Protein AF-A0A838TV36-F1 (afdb_monomer_lite)

Sequence (125 aa):
MATERFSTAVICMDGRVQGPAHAFIQGETGTTFTDTITGPGIEKQIDEIHDLDVDHPKVADLKTKLTVSTLGHNSEGIVFAKHNECLGNPTLDEEEKDRQLLRGATLIERINTVNGVGDLPVFTI

Secondary structure (DSSP, 8-state):
-----EEEEEEES-HHHHHHHHHHHHHHH--SEEEEEEETTHHHHHHTTTTS-TTSHHHHHHHHHHHIIIIIS--S-EEE---TT-SSS----HHHHHHHHHHHHHHHHHHHHHTT-TTS-EEE-

Radius of gyration: 13.73 Å; chains: 1; bounding box: 35×29×33 Å

Foldseek 3Di:
DPPQEEAEEEEEPPPVCVVVRVVVLCVVQVGDYYHYRYHQQRLQLLLVCLPDDCPDPSNVVVLVSLLCRCVVVVHQAYEYEDDPPGPSDNDPDVVVSVVSQVSSQNSSLVSCVVSVNNVRYYHYD

pLDDT: mean 95.66, std 7.03, range [48.41, 98.81]

Structure (mmCIF, N/CA/C/O backbone):
data_AF-A0A838TV36-F1
#
_entry.id   AF-A0A838TV36-F1
#
loop_
_atom_site.group_PDB
_atom_site.id
_atom_site.type_symbol
_atom_site.label_atom_id
_atom_site.label_alt_id
_atom_site.label_comp_id
_atom_site.label_asym_id
_atom_site.label_entity_id
_atom_site.label_seq_id
_atom_site.pdbx_PDB_ins_code
_atom_site.Cartn_x
_atom_site.Cartn_y
_atom_site.Cartn_z
_atom_site.occupancy
_atom_site.B_iso_or_equiv
_atom_site.auth_seq_id
_atom_site.auth_comp_id
_atom_site.auth_asym_id
_atom_site.auth_atom_id
_atom_site.pdbx_PDB_model_num
ATOM 1 N N . MET A 1 1 ? -18.097 11.894 14.850 1.00 50.19 1 MET A N 1
ATOM 2 C CA . MET A 1 1 ? -18.703 10.927 13.913 1.00 50.19 1 MET A CA 1
ATOM 3 C C . MET A 1 1 ? -18.675 9.582 14.612 1.00 50.19 1 MET A C 1
ATOM 5 O O . MET A 1 1 ? -17.693 9.307 15.291 1.00 50.19 1 MET A O 1
ATOM 9 N N . ALA A 1 2 ? -19.783 8.847 14.632 1.00 48.41 2 ALA A N 1
ATOM 10 C CA . ALA A 1 2 ? -19.864 7.592 15.374 1.00 48.41 2 ALA A CA 1
ATOM 11 C C . ALA A 1 2 ? -18.908 6.566 14.747 1.00 48.41 2 ALA A C 1
ATOM 13 O O . ALA A 1 2 ? -19.179 6.151 13.638 1.00 48.41 2 ALA A O 1
ATOM 14 N N . THR A 1 3 ? -17.808 6.232 15.434 1.00 66.50 3 THR A N 1
ATOM 15 C CA . THR A 1 3 ? -16.974 5.012 15.301 1.00 66.50 3 THR A CA 1
ATOM 16 C C . THR A 1 3 ? -16.867 4.360 13.910 1.00 66.50 3 THR A C 1
ATOM 18 O O . THR A 1 3 ? -16.908 3.134 13.812 1.00 66.50 3 THR A O 1
ATOM 21 N N . GLU A 1 4 ? -16.763 5.127 12.827 1.00 83.25 4 GLU A N 1
ATOM 22 C CA . GLU A 1 4 ? -16.498 4.559 11.506 1.00 83.25 4 GLU A CA 1
ATOM 23 C C . GLU A 1 4 ? -15.040 4.097 11.508 1.00 83.25 4 GLU A C 1
ATOM 25 O O . GLU A 1 4 ? -14.131 4.896 11.723 1.00 83.25 4 GLU A O 1
ATOM 30 N N . ARG A 1 5 ? -14.832 2.784 11.374 1.00 92.94 5 ARG A N 1
ATOM 31 C CA . ARG A 1 5 ? -13.507 2.160 11.425 1.00 92.94 5 ARG A CA 1
ATOM 32 C C . ARG A 1 5 ? -13.004 1.966 10.006 1.00 92.94 5 ARG A C 1
ATOM 34 O O . ARG A 1 5 ? -13.651 1.256 9.227 1.00 92.94 5 ARG A O 1
ATOM 41 N N . PHE A 1 6 ? -11.866 2.574 9.698 1.00 97.62 6 PHE A N 1
ATOM 42 C CA . PHE A 1 6 ? -11.257 2.549 8.374 1.00 97.62 6 PHE A CA 1
ATOM 43 C C . PHE A 1 6 ? -10.013 1.668 8.344 1.00 97.62 6 PHE A C 1
ATOM 45 O O . PHE A 1 6 ? -9.312 1.503 9.339 1.00 97.62 6 PHE A O 1
ATOM 52 N N . SER A 1 7 ? -9.724 1.124 7.174 1.00 98.12 7 SER A N 1
ATOM 53 C CA . SER A 1 7 ? -8.425 0.575 6.802 1.00 98.12 7 SER A CA 1
ATOM 54 C C . SER A 1 7 ? -7.993 1.148 5.456 1.00 98.12 7 SER A C 1
ATOM 56 O O . SER A 1 7 ? -8.802 1.732 4.732 1.00 98.12 7 SER A O 1
ATOM 58 N N . THR A 1 8 ? -6.727 0.968 5.092 1.00 98.69 8 THR A N 1
ATOM 59 C CA . THR A 1 8 ? -6.198 1.418 3.801 1.00 98.69 8 THR A CA 1
ATOM 60 C C . THR A 1 8 ? -5.799 0.216 2.949 1.00 98.69 8 THR A C 1
ATOM 62 O O . THR A 1 8 ? -5.110 -0.685 3.417 1.00 98.69 8 THR A O 1
ATOM 65 N N . ALA A 1 9 ? -6.171 0.214 1.675 1.00 98.75 9 ALA A N 1
ATOM 66 C CA . ALA A 1 9 ? -5.654 -0.705 0.671 1.00 98.75 9 ALA A CA 1
ATOM 67 C C . ALA A 1 9 ? -4.822 0.064 -0.359 1.00 98.75 9 ALA A C 1
ATOM 69 O O . ALA A 1 9 ? -5.313 0.995 -0.993 1.00 98.75 9 ALA A O 1
ATOM 70 N N . VAL A 1 10 ? -3.567 -0.334 -0.543 1.00 98.75 10 VAL A N 1
ATOM 71 C CA . VAL A 1 10 ? -2.662 0.163 -1.583 1.00 98.75 10 VAL A CA 1
ATOM 72 C C . VAL A 1 10 ? -2.492 -0.963 -2.597 1.00 98.75 10 VAL A C 1
ATOM 74 O O . VAL A 1 10 ? -1.756 -1.914 -2.361 1.00 98.75 10 VAL A O 1
ATOM 77 N N . ILE A 1 11 ? -3.243 -0.927 -3.694 1.00 98.44 11 ILE A N 1
ATOM 78 C CA . ILE A 1 11 ? -3.363 -2.082 -4.600 1.00 98.44 11 ILE A CA 1
ATOM 79 C C . ILE A 1 11 ? -3.508 -1.655 -6.058 1.00 98.44 11 ILE A C 1
ATOM 81 O O . ILE A 1 11 ? -3.903 -0.525 -6.360 1.00 98.44 11 ILE A O 1
ATOM 85 N N . CYS A 1 12 ? -3.217 -2.568 -6.985 1.00 98.06 12 CYS A N 1
ATOM 86 C CA . CYS A 1 12 ? -3.417 -2.303 -8.406 1.00 98.06 12 CYS A CA 1
ATOM 87 C C . CYS A 1 12 ? -4.881 -1.950 -8.721 1.00 98.06 12 CYS A C 1
ATOM 89 O O . CYS A 1 12 ? -5.802 -2.463 -8.090 1.00 98.06 12 CYS A O 1
ATOM 91 N N . MET A 1 13 ? -5.107 -1.126 -9.746 1.00 97.88 13 MET A N 1
ATOM 92 C CA . MET A 1 13 ? -6.451 -0.737 -10.205 1.00 97.88 13 MET A CA 1
ATOM 93 C C . MET A 1 13 ? -7.250 -1.864 -10.871 1.00 97.88 13 MET A C 1
ATOM 95 O O . MET A 1 13 ? -8.381 -1.647 -11.302 1.00 97.88 13 MET A O 1
ATOM 99 N N . ASP A 1 14 ? -6.668 -3.059 -10.984 1.00 97.88 14 ASP A N 1
ATOM 100 C CA . ASP A 1 14 ? -7.360 -4.244 -11.471 1.00 97.88 14 ASP A CA 1
ATOM 101 C C . ASP A 1 14 ? -8.593 -4.534 -10.599 1.00 97.88 14 ASP A C 1
ATOM 103 O O . ASP A 1 14 ? -8.493 -4.780 -9.397 1.00 97.88 14 ASP A O 1
ATOM 107 N N . GLY A 1 15 ? -9.779 -4.513 -11.209 1.00 97.25 15 GLY A N 1
ATOM 108 C CA . GLY A 1 15 ? -11.040 -4.718 -10.495 1.00 97.25 15 GLY A CA 1
ATOM 109 C C . GLY A 1 15 ? -11.146 -6.084 -9.808 1.00 97.25 15 GLY A C 1
ATOM 110 O O . GLY A 1 15 ? -11.903 -6.221 -8.849 1.00 97.25 15 GLY A O 1
ATOM 111 N N . ARG A 1 16 ? -10.375 -7.087 -10.255 1.00 97.25 16 ARG A N 1
ATOM 112 C CA . ARG A 1 16 ? -10.387 -8.446 -9.693 1.00 97.25 16 ARG A CA 1
ATOM 113 C C . ARG A 1 16 ? -9.803 -8.502 -8.281 1.00 97.25 16 ARG A C 1
ATOM 115 O O . ARG A 1 16 ? -10.198 -9.378 -7.517 1.00 97.25 16 ARG A O 1
ATOM 122 N N . VAL A 1 17 ? -8.889 -7.591 -7.930 1.00 96.94 17 VAL A N 1
ATOM 123 C CA . VAL A 1 17 ? -8.172 -7.626 -6.639 1.00 96.94 17 VAL A CA 1
ATOM 124 C C . VAL A 1 17 ? -8.796 -6.740 -5.564 1.00 96.94 17 VAL A C 1
ATOM 126 O O . VAL A 1 17 ? -8.511 -6.933 -4.387 1.00 96.94 17 VAL A O 1
ATOM 129 N N . GLN A 1 18 ? -9.683 -5.817 -5.948 1.00 96.81 18 GLN A N 1
ATOM 130 C CA . GLN A 1 18 ? -10.295 -4.833 -5.047 1.00 96.81 18 GLN A CA 1
ATOM 131 C C . GLN A 1 18 ? -11.041 -5.503 -3.884 1.00 96.81 18 GLN A C 1
ATOM 133 O O . GLN A 1 18 ? -10.664 -5.352 -2.726 1.00 96.81 18 GLN A O 1
ATOM 138 N N . GLY A 1 19 ? -12.057 -6.313 -4.201 1.00 98.00 19 GLY A N 1
ATOM 139 C CA . GLY A 1 19 ? -12.867 -7.011 -3.198 1.00 98.00 19 GLY A CA 1
ATOM 140 C C . GLY A 1 19 ? -12.054 -7.947 -2.292 1.00 98.00 19 GLY A C 1
ATOM 141 O O . GLY A 1 19 ? -12.189 -7.847 -1.074 1.00 98.00 19 GLY A O 1
ATOM 142 N N . PRO A 1 20 ? -11.192 -8.827 -2.843 1.00 98.19 20 PRO A N 1
ATOM 143 C CA . PRO A 1 20 ? -10.327 -9.685 -2.035 1.00 98.19 20 PRO A CA 1
ATOM 144 C C . PRO A 1 20 ? -9.410 -8.919 -1.074 1.00 98.19 20 PRO A C 1
ATOM 146 O O . PRO A 1 20 ? -9.321 -9.292 0.093 1.00 98.19 20 PRO A O 1
ATOM 149 N N . ALA A 1 21 ? -8.770 -7.836 -1.527 1.00 98.25 21 ALA A N 1
ATOM 150 C CA . ALA A 1 21 ? -7.889 -7.034 -0.679 1.00 98.25 21 ALA A CA 1
ATOM 151 C C . ALA A 1 21 ? -8.657 -6.323 0.445 1.00 98.25 21 ALA A C 1
ATOM 153 O O . ALA A 1 21 ? -8.200 -6.317 1.586 1.00 98.25 21 ALA A O 1
ATOM 154 N N . HIS A 1 22 ? -9.841 -5.771 0.147 1.00 98.44 22 HIS A N 1
ATOM 155 C CA . HIS A 1 22 ? -10.713 -5.157 1.156 1.00 98.44 22 HIS A CA 1
ATOM 156 C C . HIS A 1 22 ? -11.157 -6.177 2.201 1.00 98.44 22 HIS A C 1
ATOM 158 O O . HIS A 1 22 ? -11.034 -5.923 3.395 1.00 98.44 22 HIS A O 1
ATOM 164 N N . ALA A 1 23 ? -11.614 -7.353 1.762 1.00 98.38 23 ALA A N 1
ATOM 165 C CA . ALA A 1 23 ? -12.039 -8.418 2.664 1.00 98.38 23 ALA A CA 1
ATOM 166 C C . ALA A 1 23 ? -10.894 -8.893 3.571 1.00 98.38 23 ALA A C 1
ATOM 168 O O . ALA A 1 23 ? -11.114 -9.113 4.761 1.00 98.38 23 ALA A O 1
ATOM 169 N N . PHE A 1 24 ? -9.676 -9.010 3.029 1.00 98.62 24 PHE A N 1
ATOM 170 C CA . PHE A 1 24 ? -8.487 -9.359 3.802 1.00 98.62 24 PHE A CA 1
ATOM 171 C C . PHE A 1 24 ? -8.223 -8.334 4.912 1.00 98.62 24 PHE A C 1
ATOM 173 O O . PHE A 1 24 ? -8.239 -8.690 6.089 1.00 98.62 24 PHE A O 1
ATOM 180 N N . ILE A 1 25 ? -8.058 -7.051 4.571 1.00 98.44 25 ILE A N 1
ATOM 181 C CA . ILE A 1 25 ? -7.681 -6.044 5.574 1.00 98.44 25 ILE A CA 1
ATOM 182 C C . ILE A 1 25 ? -8.794 -5.781 6.593 1.00 98.44 25 ILE A C 1
ATOM 184 O O . ILE A 1 25 ? -8.513 -5.545 7.768 1.00 98.44 25 ILE A O 1
ATOM 188 N N . GLN A 1 26 ? -10.062 -5.872 6.184 1.00 98.06 26 GLN A N 1
ATOM 189 C CA . GLN A 1 26 ? -11.198 -5.793 7.103 1.00 98.06 26 GLN A CA 1
ATOM 190 C C . GLN A 1 26 ? -11.229 -6.983 8.064 1.00 98.06 26 GLN A C 1
ATOM 192 O O . GLN A 1 26 ? -11.568 -6.798 9.229 1.00 98.06 26 GLN A O 1
ATOM 197 N N . GLY A 1 27 ? -10.832 -8.177 7.617 1.00 98.00 27 GLY A N 1
ATOM 198 C CA . GLY A 1 27 ? -10.659 -9.345 8.481 1.00 98.00 27 GLY A CA 1
ATOM 199 C C . GLY A 1 27 ? -9.563 -9.148 9.530 1.00 98.00 27 GLY A C 1
ATOM 200 O O . GLY A 1 27 ? -9.799 -9.415 10.706 1.00 98.00 27 GLY A O 1
ATOM 201 N N . GLU A 1 28 ? -8.408 -8.615 9.124 1.00 98.19 28 GLU A N 1
ATOM 202 C CA . GLU A 1 28 ? -7.263 -8.379 10.020 1.00 98.19 28 GLU A CA 1
ATOM 203 C C . GLU A 1 28 ? -7.522 -7.266 11.049 1.00 98.19 28 GLU A C 1
ATOM 205 O O . GLU A 1 28 ? -7.057 -7.331 12.186 1.00 98.19 28 GLU A O 1
ATOM 210 N N . THR A 1 29 ? -8.281 -6.234 10.671 1.00 96.81 29 THR A N 1
ATOM 211 C CA . THR A 1 29 ? -8.471 -5.024 11.499 1.00 96.81 29 THR A CA 1
ATOM 212 C C . THR A 1 29 ? -9.857 -4.928 12.150 1.00 96.81 29 THR A C 1
ATOM 214 O O . THR A 1 29 ? -10.054 -4.190 13.116 1.00 96.81 29 THR A O 1
ATOM 217 N N . GLY A 1 30 ? -10.857 -5.652 11.643 1.00 95.69 30 GLY A N 1
ATOM 218 C CA . GLY A 1 30 ? -12.267 -5.508 12.024 1.00 95.69 30 GLY A CA 1
ATOM 219 C C . GLY A 1 30 ? -12.909 -4.196 11.550 1.00 95.69 30 GLY A C 1
ATOM 220 O O . GLY A 1 30 ? -13.903 -3.748 12.132 1.00 95.69 30 GLY A O 1
ATOM 221 N N . THR A 1 31 ? -12.312 -3.537 10.556 1.00 96.62 31 THR A N 1
ATOM 222 C CA . THR A 1 31 ? -12.791 -2.264 9.998 1.00 96.62 31 THR A CA 1
ATOM 223 C C . THR A 1 31 ? -14.004 -2.469 9.091 1.00 96.62 31 THR A C 1
ATOM 225 O O . THR A 1 31 ? -14.273 -3.572 8.623 1.00 96.62 31 THR A O 1
ATOM 228 N N . THR A 1 32 ? -14.790 -1.411 8.882 1.00 95.94 32 THR A N 1
ATOM 229 C CA . THR A 1 32 ? -16.009 -1.454 8.048 1.00 95.94 32 THR A CA 1
ATOM 230 C C . THR A 1 32 ? -15.771 -0.869 6.663 1.00 95.94 32 THR A C 1
ATOM 232 O O . THR A 1 32 ? -16.368 -1.318 5.687 1.00 95.94 32 THR A O 1
ATOM 235 N N . PHE A 1 33 ? -14.903 0.136 6.578 1.00 97.50 33 PHE A N 1
ATOM 236 C CA . PHE A 1 33 ? -14.605 0.847 5.346 1.00 97.50 33 PHE A CA 1
ATOM 237 C C . PHE A 1 33 ? -13.132 0.691 4.998 1.00 97.50 33 PHE A C 1
ATOM 239 O O . PHE A 1 33 ? -12.282 0.598 5.883 1.00 97.50 33 PHE A O 1
ATOM 246 N N . THR A 1 34 ? -12.833 0.677 3.703 1.00 98.25 34 THR A N 1
ATOM 247 C CA . THR A 1 34 ? -11.461 0.588 3.209 1.00 98.25 34 THR A CA 1
ATOM 248 C C . THR A 1 34 ? -11.221 1.687 2.187 1.00 98.25 34 THR A C 1
ATOM 250 O O . THR A 1 34 ? -11.781 1.664 1.090 1.00 98.25 34 THR A O 1
ATOM 253 N N . ASP A 1 35 ? -10.375 2.651 2.541 1.00 98.56 35 ASP A N 1
ATOM 254 C CA . ASP A 1 35 ? -9.855 3.617 1.582 1.00 98.56 35 ASP A CA 1
ATOM 255 C C . ASP A 1 35 ? -8.948 2.890 0.599 1.00 98.56 35 ASP A C 1
ATOM 257 O O . ASP A 1 35 ? -8.105 2.088 0.996 1.00 98.56 35 ASP A O 1
ATOM 261 N N . THR A 1 36 ? -9.085 3.178 -0.692 1.00 98.44 36 THR A N 1
ATOM 262 C CA . THR A 1 36 ? -8.272 2.517 -1.716 1.00 98.44 36 THR A CA 1
ATOM 263 C C . THR A 1 36 ? -7.382 3.520 -2.431 1.00 98.44 36 THR A C 1
ATOM 265 O O . THR A 1 36 ? -7.853 4.391 -3.162 1.00 98.44 36 THR A O 1
ATOM 268 N N . ILE A 1 37 ? -6.076 3.357 -2.257 1.00 98.69 37 ILE A N 1
ATOM 269 C CA . ILE A 1 37 ? -5.034 4.019 -3.034 1.00 98.69 37 ILE A CA 1
ATOM 270 C C . ILE A 1 37 ? -4.670 3.077 -4.178 1.00 98.69 37 ILE A C 1
ATOM 272 O O . ILE A 1 37 ? -4.220 1.956 -3.952 1.00 98.69 37 ILE A O 1
ATOM 276 N N . THR A 1 38 ? -4.884 3.514 -5.419 1.00 98.19 38 THR A N 1
ATOM 277 C CA . THR A 1 38 ? -4.768 2.616 -6.568 1.00 98.19 38 THR A CA 1
ATOM 278 C C . THR A 1 38 ? -4.103 3.235 -7.792 1.00 98.19 38 THR A C 1
ATOM 280 O O . THR A 1 38 ? -4.098 4.453 -7.972 1.00 98.19 38 THR A O 1
ATOM 283 N N . GLY A 1 39 ? -3.530 2.370 -8.628 1.00 97.56 39 GLY A N 1
ATOM 284 C CA . GLY A 1 39 ? -2.846 2.679 -9.882 1.00 97.56 39 GLY A CA 1
ATOM 285 C C . GLY A 1 39 ? -2.439 1.387 -10.606 1.00 97.56 39 GLY A C 1
ATOM 286 O O . GLY A 1 39 ? -2.512 0.313 -10.013 1.00 97.56 39 GLY A O 1
ATOM 287 N N . PRO A 1 40 ? -2.050 1.425 -11.888 1.00 97.62 40 PRO A N 1
ATOM 288 C CA . PRO A 1 40 ? -1.626 0.222 -12.606 1.00 97.62 40 PRO A CA 1
ATOM 289 C C . PRO A 1 40 ? -0.250 -0.260 -12.114 1.00 97.62 40 PRO A C 1
ATOM 291 O O . PRO A 1 40 ? 0.728 0.470 -12.253 1.00 97.62 40 PRO A O 1
ATOM 294 N N . GLY A 1 41 ? -0.158 -1.481 -11.572 1.00 96.88 41 GLY A N 1
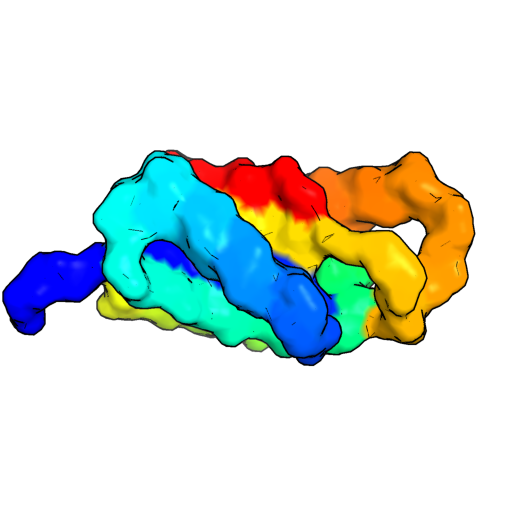ATOM 295 C CA . GLY A 1 41 ? 1.106 -2.030 -11.046 1.00 96.88 41 GLY A CA 1
ATOM 296 C C . GLY A 1 41 ? 1.707 -1.154 -9.945 1.00 96.88 41 GLY A C 1
ATOM 297 O O . GLY A 1 41 ? 2.888 -0.808 -9.994 1.00 96.88 41 GLY A O 1
ATOM 298 N N . ILE A 1 42 ? 0.861 -0.694 -9.015 1.00 97.62 42 ILE A N 1
ATOM 299 C CA . ILE A 1 42 ? 1.229 0.309 -8.010 1.00 97.62 42 ILE A CA 1
ATOM 300 C C . ILE A 1 42 ? 2.433 -0.121 -7.165 1.00 97.62 42 ILE A C 1
ATOM 302 O O . ILE A 1 42 ? 3.220 0.728 -6.761 1.00 97.62 42 ILE A O 1
ATOM 306 N N . GLU A 1 43 ? 2.627 -1.422 -6.953 1.00 97.69 43 GLU A N 1
ATOM 307 C CA . GLU A 1 43 ? 3.762 -1.955 -6.212 1.00 97.69 43 GLU A CA 1
ATOM 308 C C . GLU A 1 43 ? 5.097 -1.589 -6.859 1.00 97.69 43 GLU A C 1
ATOM 310 O O . GLU A 1 43 ? 6.010 -1.113 -6.185 1.00 97.69 43 GLU A O 1
ATOM 315 N N . LYS A 1 44 ? 5.166 -1.687 -8.190 1.00 97.94 44 LYS A N 1
ATOM 316 C CA . LYS A 1 44 ? 6.331 -1.276 -8.965 1.00 97.94 44 LYS A CA 1
ATOM 317 C C . LYS A 1 44 ? 6.509 0.239 -8.937 1.00 97.94 44 LYS A C 1
ATOM 319 O O . LYS A 1 44 ? 7.626 0.720 -8.788 1.00 97.94 44 LYS A O 1
ATOM 324 N N . GLN A 1 45 ? 5.423 1.002 -9.058 1.00 98.19 45 GLN A N 1
ATOM 325 C CA . GLN A 1 45 ? 5.502 2.468 -9.027 1.00 98.19 45 GLN A CA 1
ATOM 326 C C . GLN A 1 45 ? 6.057 2.983 -7.693 1.00 98.19 45 GLN A C 1
ATOM 328 O O . GLN A 1 45 ? 6.831 3.936 -7.675 1.00 98.19 45 GLN A O 1
ATOM 333 N N . ILE A 1 46 ? 5.675 2.349 -6.581 1.00 98.44 46 ILE A N 1
ATOM 334 C CA . ILE A 1 46 ? 6.191 2.691 -5.252 1.00 98.44 46 ILE A CA 1
ATOM 335 C C . ILE A 1 46 ? 7.648 2.219 -5.110 1.00 98.44 46 ILE A C 1
ATOM 337 O O . ILE A 1 46 ? 8.475 2.974 -4.596 1.00 98.44 46 ILE A O 1
ATOM 341 N N . ASP A 1 47 ? 8.003 1.036 -5.626 1.00 98.31 47 ASP A N 1
ATOM 342 C CA . ASP A 1 47 ? 9.401 0.579 -5.692 1.00 98.31 47 ASP A CA 1
ATOM 343 C C . ASP A 1 47 ? 10.305 1.548 -6.473 1.00 98.31 47 ASP A C 1
ATOM 345 O O . ASP A 1 47 ? 11.431 1.812 -6.069 1.00 98.31 47 ASP A O 1
ATOM 349 N N . GLU A 1 48 ? 9.833 2.169 -7.552 1.00 98.00 48 GLU A N 1
ATOM 350 C CA . GLU A 1 48 ? 10.634 3.132 -8.325 1.00 98.00 48 GLU A CA 1
ATOM 351 C C . GLU A 1 48 ? 10.999 4.407 -7.536 1.00 98.00 48 GLU A C 1
ATOM 353 O O . GLU A 1 48 ? 11.918 5.137 -7.922 1.00 98.00 48 GLU A O 1
ATOM 358 N N . ILE A 1 49 ? 10.307 4.680 -6.424 1.00 98.19 49 ILE A N 1
ATOM 359 C CA . ILE A 1 49 ? 10.508 5.873 -5.587 1.00 98.19 49 ILE A CA 1
ATOM 360 C C . ILE A 1 49 ? 10.893 5.568 -4.131 1.00 98.19 49 ILE A C 1
ATOM 362 O O . ILE A 1 49 ? 11.133 6.510 -3.378 1.00 98.19 49 ILE A O 1
ATOM 366 N N . HIS A 1 50 ? 10.977 4.301 -3.715 1.00 97.62 50 HIS A N 1
ATOM 367 C CA . HIS A 1 50 ? 11.191 3.922 -2.305 1.00 97.62 50 HIS A CA 1
ATOM 368 C C . HIS A 1 50 ? 12.506 4.449 -1.680 1.00 97.62 50 HIS A C 1
ATOM 370 O O . HIS A 1 50 ? 12.535 4.717 -0.479 1.00 97.62 50 HIS A O 1
ATOM 376 N N . ASP A 1 51 ? 13.565 4.647 -2.476 1.00 96.69 51 ASP A N 1
ATOM 377 C CA . ASP A 1 51 ? 14.868 5.179 -2.028 1.00 96.69 51 ASP A CA 1
ATOM 378 C C . ASP A 1 51 ? 14.849 6.708 -1.835 1.00 96.69 51 ASP A C 1
ATOM 380 O O . ASP A 1 51 ? 15.803 7.292 -1.317 1.00 96.69 51 ASP A O 1
ATOM 384 N N . LEU A 1 52 ? 13.783 7.390 -2.265 1.00 97.75 52 LEU A N 1
ATOM 385 C CA . LEU A 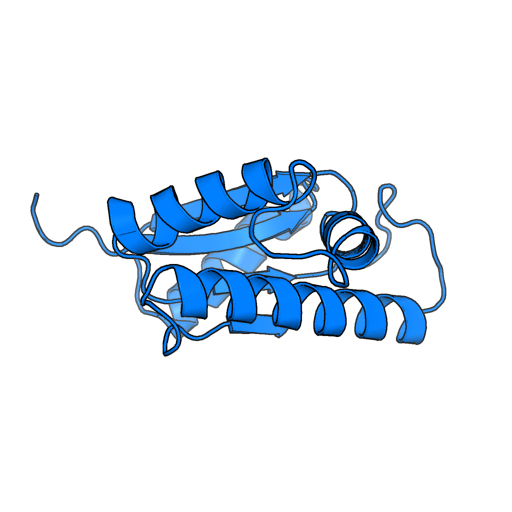1 52 ? 13.677 8.839 -2.140 1.00 97.75 52 LEU A CA 1
ATOM 386 C C . LEU A 1 52 ? 13.348 9.252 -0.698 1.00 97.75 52 LEU A C 1
ATOM 388 O O . LEU A 1 52 ? 12.836 8.481 0.124 1.00 97.75 52 LEU A O 1
ATOM 392 N N . ASP A 1 53 ? 13.658 10.509 -0.385 1.00 97.12 53 ASP A N 1
ATOM 393 C CA . ASP A 1 53 ? 13.232 11.129 0.865 1.00 97.12 53 ASP A CA 1
ATOM 394 C C . ASP A 1 53 ? 11.697 11.245 0.919 1.00 97.12 53 ASP A C 1
ATOM 396 O O . ASP A 1 53 ? 11.045 11.435 -0.110 1.00 97.12 53 ASP A O 1
ATOM 400 N N . VAL A 1 54 ? 11.112 11.141 2.115 1.00 96.06 54 VAL A N 1
ATOM 401 C CA . VAL A 1 54 ? 9.653 11.209 2.303 1.00 96.06 54 VAL A CA 1
ATOM 402 C C . VAL A 1 54 ? 9.056 12.556 1.885 1.00 96.06 54 VAL A C 1
ATOM 404 O O . VAL A 1 54 ? 7.868 12.619 1.571 1.00 96.06 54 VAL A O 1
ATOM 407 N N . ASP A 1 55 ? 9.856 13.624 1.877 1.00 95.25 55 ASP A N 1
ATOM 408 C CA . ASP A 1 55 ? 9.452 14.966 1.451 1.00 95.25 55 ASP A CA 1
ATOM 409 C C . ASP A 1 55 ? 9.780 15.237 -0.026 1.00 95.25 55 ASP A C 1
ATOM 411 O O . ASP A 1 55 ? 9.543 16.332 -0.545 1.00 95.25 55 ASP A O 1
ATOM 415 N N . HIS A 1 56 ? 10.297 14.239 -0.749 1.00 97.94 56 HIS A N 1
ATOM 416 C CA . HIS A 1 56 ? 10.579 14.369 -2.170 1.00 97.94 56 HIS A CA 1
ATOM 417 C C . HIS A 1 56 ? 9.275 14.563 -2.980 1.00 97.94 56 HIS A C 1
ATOM 419 O O . HIS A 1 56 ? 8.306 13.827 -2.774 1.00 97.94 56 HIS A O 1
ATOM 425 N N . PRO A 1 57 ? 9.232 15.457 -3.993 1.00 97.38 57 PRO A N 1
ATOM 426 C CA . PRO A 1 57 ? 8.011 15.737 -4.763 1.00 97.38 57 PRO A CA 1
ATOM 427 C C . PRO A 1 57 ? 7.353 14.514 -5.421 1.00 97.38 57 PRO A C 1
ATOM 429 O O . PRO A 1 57 ? 6.136 14.466 -5.558 1.00 97.38 57 PRO A O 1
ATOM 432 N N . LYS A 1 58 ? 8.145 13.506 -5.809 1.00 97.00 58 LYS A N 1
ATOM 433 C CA . LYS A 1 58 ? 7.632 12.230 -6.352 1.00 97.00 58 LYS A CA 1
ATOM 434 C C . LYS A 1 58 ? 6.927 11.346 -5.310 1.00 97.00 58 LYS A C 1
ATOM 436 O O . LYS A 1 58 ? 6.124 10.510 -5.697 1.00 97.00 58 LYS A O 1
ATOM 441 N N . VAL A 1 59 ? 7.226 11.520 -4.022 1.00 98.25 59 VAL A N 1
ATOM 442 C CA . VAL A 1 59 ? 6.604 10.781 -2.906 1.00 98.25 59 VAL A CA 1
ATOM 443 C C . VAL A 1 59 ? 5.369 11.518 -2.378 1.00 98.25 59 VAL A C 1
ATOM 445 O O . VAL A 1 59 ? 4.481 10.898 -1.796 1.00 98.25 59 VAL A O 1
ATOM 448 N N . ALA A 1 60 ? 5.277 12.830 -2.624 1.00 97.19 60 ALA A N 1
ATOM 449 C CA . ALA A 1 60 ? 4.259 13.709 -2.055 1.00 97.19 60 ALA A CA 1
ATOM 450 C C . ALA A 1 60 ? 2.819 13.212 -2.261 1.00 97.19 60 ALA A C 1
ATOM 452 O O . ALA A 1 60 ? 2.041 13.232 -1.316 1.00 97.19 60 ALA A O 1
ATOM 453 N N . ASP A 1 61 ? 2.472 12.718 -3.454 1.00 97.69 61 ASP A N 1
ATOM 454 C CA . ASP A 1 61 ? 1.119 12.219 -3.738 1.00 97.69 61 ASP A CA 1
ATOM 455 C C . ASP A 1 61 ? 0.758 10.984 -2.891 1.00 97.69 61 ASP A C 1
ATOM 457 O O . ASP A 1 61 ? -0.287 10.964 -2.236 1.00 97.69 61 ASP A O 1
ATOM 461 N N . LEU A 1 62 ? 1.651 9.987 -2.829 1.00 98.38 62 LEU A N 1
ATOM 462 C CA . LEU A 1 62 ? 1.476 8.811 -1.970 1.00 98.38 62 LEU A CA 1
ATOM 463 C C . LEU A 1 62 ? 1.383 9.225 -0.498 1.00 98.38 62 LEU A C 1
ATOM 465 O O . LEU A 1 62 ? 0.480 8.778 0.210 1.00 98.38 62 LEU A O 1
ATOM 469 N N . LYS A 1 63 ? 2.278 10.118 -0.054 1.00 98.31 63 LYS A N 1
ATOM 470 C CA . LYS A 1 63 ? 2.290 10.645 1.313 1.00 98.31 63 LYS A CA 1
ATOM 471 C C . LYS A 1 63 ? 0.971 11.326 1.653 1.00 98.31 63 LYS A C 1
ATOM 473 O O . LYS A 1 63 ? 0.375 10.973 2.659 1.00 98.31 63 LYS A O 1
ATOM 478 N N . THR A 1 64 ? 0.470 12.232 0.812 1.00 98.25 64 THR A N 1
ATOM 479 C CA . THR A 1 64 ? -0.810 12.918 1.038 1.00 98.25 64 THR A CA 1
ATOM 480 C C . THR A 1 64 ? -1.971 11.935 1.158 1.00 98.25 64 THR A C 1
ATOM 482 O O . THR A 1 64 ? -2.764 12.052 2.090 1.00 98.25 64 THR A O 1
ATOM 485 N N . LYS A 1 65 ? -2.066 10.947 0.261 1.00 98.50 65 LYS A N 1
ATOM 486 C CA . LYS A 1 65 ? -3.139 9.940 0.301 1.00 98.50 65 LYS A CA 1
ATOM 487 C C . LYS A 1 65 ? -3.076 9.088 1.568 1.00 98.50 65 LYS A C 1
ATOM 489 O O . LYS A 1 65 ? -4.099 8.907 2.227 1.00 98.50 65 LYS A O 1
ATOM 494 N N . LEU A 1 66 ? -1.879 8.625 1.937 1.00 98.44 66 LEU A N 1
ATOM 495 C CA . LEU A 1 66 ? -1.660 7.890 3.181 1.00 98.44 66 LEU A CA 1
ATOM 496 C C . LEU A 1 66 ? -2.011 8.748 4.394 1.00 98.44 66 LEU A C 1
ATOM 498 O O . LEU A 1 66 ? -2.770 8.291 5.230 1.00 98.44 66 LEU A O 1
ATOM 502 N N . THR A 1 67 ? -1.554 10.000 4.466 1.00 97.81 67 THR A N 1
ATOM 503 C CA . THR A 1 67 ? -1.878 10.925 5.564 1.00 97.81 67 THR A CA 1
ATOM 504 C C . THR A 1 67 ? -3.388 11.119 5.723 1.00 97.81 67 THR A C 1
ATOM 506 O O . THR A 1 67 ? -3.889 11.103 6.844 1.00 97.81 67 THR A O 1
ATOM 509 N N . VAL A 1 68 ? -4.134 11.284 4.625 1.00 97.62 68 VAL A N 1
ATOM 510 C CA . VAL A 1 68 ? -5.600 11.409 4.687 1.00 97.62 68 VAL A CA 1
ATOM 511 C C . VAL A 1 68 ? -6.232 10.136 5.252 1.00 97.62 68 VAL A C 1
ATOM 513 O O . VAL A 1 68 ? -7.062 10.224 6.152 1.00 97.62 68 VAL A O 1
ATOM 516 N N . SER A 1 69 ? -5.812 8.961 4.783 1.00 97.88 69 SER A N 1
ATOM 517 C CA . SER A 1 69 ? -6.393 7.694 5.233 1.00 97.88 69 SER A CA 1
ATOM 518 C C . SER A 1 69 ? -5.993 7.327 6.669 1.00 97.88 69 SER A C 1
ATOM 520 O O . SER A 1 69 ? -6.835 6.929 7.476 1.00 97.88 69 SER A O 1
ATOM 522 N N . THR A 1 70 ? -4.722 7.497 7.037 1.00 96.50 70 THR A N 1
ATOM 523 C CA . THR A 1 70 ? -4.199 7.087 8.347 1.00 96.50 70 THR A CA 1
ATOM 524 C C . THR A 1 70 ? -4.462 8.109 9.442 1.00 96.50 70 THR A C 1
ATOM 526 O O . THR A 1 70 ? -4.837 7.705 10.534 1.00 96.50 70 THR A O 1
ATOM 529 N N . LEU A 1 71 ? -4.337 9.416 9.182 1.00 94.62 71 LEU A N 1
ATOM 530 C CA . LEU A 1 71 ? -4.608 10.455 10.189 1.00 94.62 71 LEU A CA 1
ATOM 531 C C . LEU A 1 71 ? -6.020 11.026 10.083 1.00 94.62 71 LEU A C 1
ATOM 533 O O . LEU A 1 71 ? -6.661 11.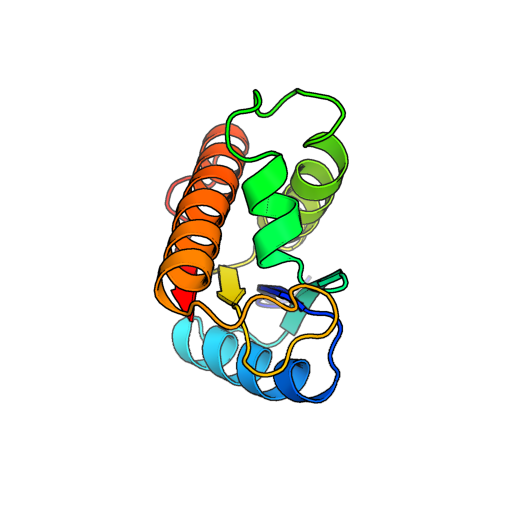274 11.099 1.00 94.62 71 LEU A O 1
ATOM 537 N N . GLY A 1 72 ? -6.502 11.267 8.862 1.00 93.88 72 GLY A N 1
ATOM 538 C CA . GLY A 1 72 ? -7.819 11.868 8.641 1.00 93.88 72 GLY A CA 1
ATOM 539 C C . GLY A 1 72 ? -8.958 10.910 8.983 1.00 93.88 72 GLY A C 1
ATOM 540 O O . GLY A 1 72 ? -9.871 11.281 9.719 1.00 93.88 72 GLY A O 1
ATOM 541 N N . HIS A 1 73 ? -8.883 9.676 8.483 1.00 95.19 73 HIS A N 1
ATOM 542 C CA . HIS A 1 73 ? -9.873 8.629 8.756 1.00 95.19 73 HIS A CA 1
ATOM 543 C C . HIS A 1 73 ? -9.477 7.681 9.897 1.00 95.19 73 HIS A C 1
ATOM 545 O O . HIS A 1 73 ? -10.268 6.813 10.260 1.00 95.19 73 HIS A O 1
ATOM 551 N N . ASN A 1 74 ? -8.291 7.862 10.493 1.00 93.94 74 ASN A N 1
ATOM 552 C CA . ASN A 1 74 ? -7.781 7.024 11.582 1.00 93.94 74 ASN A CA 1
ATOM 553 C C . ASN A 1 74 ? -7.768 5.531 11.209 1.00 93.94 74 ASN A C 1
ATOM 555 O O . ASN A 1 74 ? -8.298 4.695 11.945 1.00 93.94 74 ASN A O 1
ATOM 559 N N . SER A 1 75 ? -7.214 5.216 10.030 1.00 96.38 7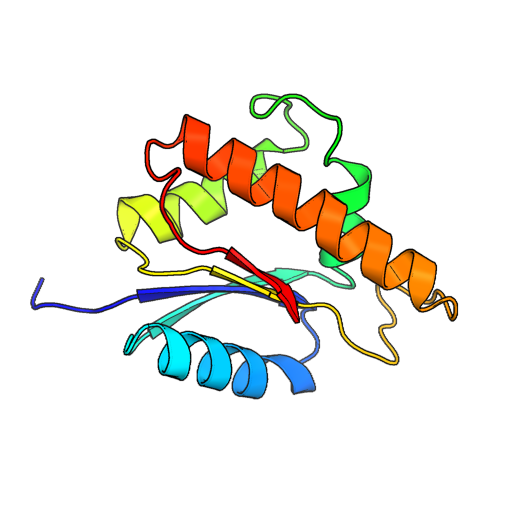5 SER A N 1
ATOM 560 C CA . SER A 1 75 ? -7.125 3.833 9.561 1.00 96.38 75 SER A CA 1
ATOM 561 C C . SER A 1 75 ? -6.372 2.952 10.553 1.00 96.38 75 SER A C 1
ATOM 563 O O . SER A 1 75 ? -5.386 3.382 11.141 1.00 96.38 75 SER A O 1
ATOM 565 N N . GLU A 1 76 ? -6.825 1.710 10.708 1.00 97.00 76 GLU A N 1
ATOM 566 C CA . GLU A 1 76 ? -6.319 0.769 11.719 1.00 97.00 76 GLU A CA 1
ATOM 567 C C . GLU A 1 76 ? -5.332 -0.268 11.166 1.00 97.00 76 GLU A C 1
ATOM 569 O O . GLU A 1 76 ? -4.764 -1.066 11.907 1.00 97.00 76 GLU A O 1
ATOM 574 N N . GLY A 1 77 ? -5.092 -0.235 9.858 1.00 98.06 77 GLY A N 1
ATOM 575 C CA . GLY A 1 77 ? -4.090 -1.048 9.187 1.00 98.06 77 GLY A CA 1
ATOM 576 C C . GLY A 1 77 ? -4.050 -0.754 7.697 1.00 98.06 77 GLY A C 1
ATOM 577 O O . GLY A 1 77 ? -4.990 -0.177 7.138 1.00 98.06 77 GLY A O 1
ATOM 578 N N . ILE A 1 78 ? -2.956 -1.158 7.061 1.00 98.81 78 ILE A N 1
ATOM 579 C CA . ILE A 1 78 ? -2.732 -0.998 5.627 1.00 98.81 78 ILE A CA 1
ATOM 580 C C . ILE A 1 78 ? -2.471 -2.367 5.014 1.00 98.81 78 ILE A C 1
ATOM 582 O O . ILE A 1 78 ? -1.590 -3.078 5.480 1.00 98.81 78 ILE A O 1
ATOM 586 N N . VAL A 1 79 ? -3.171 -2.719 3.938 1.00 98.81 79 VAL A N 1
ATOM 587 C CA . VAL A 1 79 ? -2.743 -3.801 3.043 1.00 98.81 79 VAL A CA 1
ATOM 588 C C . VAL A 1 79 ? -2.062 -3.205 1.818 1.00 98.81 79 VAL A C 1
ATOM 590 O O . VAL A 1 79 ? -2.608 -2.311 1.172 1.00 98.81 79 VAL A O 1
ATOM 593 N N . PHE A 1 80 ? -0.875 -3.698 1.489 1.00 98.75 80 PHE A N 1
ATOM 594 C CA . PHE A 1 80 ? -0.159 -3.393 0.258 1.00 98.75 80 PHE A CA 1
ATOM 595 C C . PHE A 1 80 ? 0.004 -4.690 -0.526 1.00 98.75 80 PHE A C 1
ATOM 597 O O . PHE A 1 80 ? 0.596 -5.637 -0.019 1.00 98.75 80 PHE A O 1
ATOM 604 N N . ALA A 1 81 ? -0.563 -4.757 -1.730 1.00 97.81 81 ALA A N 1
ATOM 605 C CA . ALA A 1 81 ? -0.645 -6.017 -2.463 1.00 97.81 81 ALA A CA 1
ATOM 606 C C . ALA A 1 81 ? -0.099 -5.919 -3.881 1.00 97.81 81 ALA A C 1
ATOM 608 O O . ALA A 1 81 ? -0.401 -4.965 -4.610 1.00 97.81 81 ALA A O 1
ATOM 609 N N . LYS A 1 82 ? 0.604 -6.974 -4.298 1.00 95.75 82 LYS A N 1
ATOM 610 C CA . LYS A 1 82 ? 0.850 -7.254 -5.715 1.00 95.75 82 LYS A CA 1
ATOM 611 C C . LYS A 1 82 ? -0.225 -8.198 -6.253 1.00 95.75 82 LYS A C 1
ATOM 613 O O . LYS A 1 82 ? -1.013 -8.776 -5.510 1.00 95.75 82 LYS A O 1
ATOM 618 N N . HIS A 1 83 ? -0.262 -8.391 -7.568 1.00 95.19 83 HIS A N 1
ATOM 619 C CA . HIS A 1 83 ? -1.057 -9.476 -8.138 1.00 95.19 83 HIS A CA 1
ATOM 620 C C . HIS A 1 83 ? -0.417 -10.083 -9.382 1.00 95.19 83 HIS A C 1
ATOM 622 O O . HIS A 1 83 ? 0.484 -9.517 -10.005 1.00 95.19 83 HIS A O 1
ATOM 628 N N . ASN A 1 84 ? -0.891 -11.272 -9.740 1.00 92.75 84 ASN A N 1
ATOM 629 C CA . ASN A 1 84 ? -0.433 -11.989 -10.923 1.00 92.75 84 ASN A CA 1
ATOM 630 C C . ASN A 1 84 ? -1.073 -11.429 -12.195 1.00 92.75 84 ASN A C 1
ATOM 632 O O . ASN A 1 84 ? -2.157 -10.846 -12.150 1.00 92.75 84 ASN A O 1
ATOM 636 N N . GLU A 1 85 ? -0.384 -11.613 -13.326 1.00 91.62 85 GLU A N 1
ATOM 637 C CA . GLU A 1 85 ? -0.841 -11.174 -14.655 1.00 91.62 85 GLU A CA 1
ATOM 638 C C . GLU A 1 85 ? -1.149 -9.663 -14.728 1.00 91.62 85 GLU A C 1
ATOM 640 O O . GLU A 1 85 ? -2.077 -9.223 -15.412 1.00 91.62 85 GLU A O 1
ATOM 645 N N . CYS A 1 86 ? -0.384 -8.848 -13.993 1.00 95.25 86 CYS A N 1
ATOM 646 C CA . CYS A 1 86 ? -0.551 -7.401 -13.976 1.00 95.25 86 CYS A CA 1
ATOM 647 C C . CYS A 1 86 ? 0.028 -6.758 -15.242 1.00 95.25 86 CYS A C 1
ATOM 649 O O . CYS A 1 86 ? 1.227 -6.816 -15.491 1.00 95.25 86 CYS A O 1
ATOM 651 N N . LEU A 1 87 ? -0.797 -6.051 -16.018 1.00 95.75 87 LEU A N 1
ATOM 652 C CA . LEU A 1 87 ? -0.303 -5.295 -17.179 1.00 95.75 87 LEU A CA 1
ATOM 653 C C . LEU A 1 87 ? 0.496 -4.043 -16.783 1.00 95.75 87 LEU A C 1
ATOM 655 O O . LEU A 1 87 ? 1.335 -3.585 -17.554 1.00 95.75 87 LEU A O 1
ATOM 659 N N . GLY A 1 88 ? 0.249 -3.494 -15.588 1.00 96.00 88 GLY A N 1
ATOM 660 C CA . GLY A 1 88 ? 1.022 -2.375 -15.035 1.00 96.00 88 GLY A CA 1
ATOM 661 C C . GLY A 1 88 ? 2.412 -2.785 -14.539 1.00 96.00 88 GLY A C 1
ATOM 662 O O . GLY A 1 88 ? 3.311 -1.950 -14.463 1.00 96.00 88 GLY A O 1
ATOM 663 N N . ASN A 1 89 ? 2.606 -4.076 -14.268 1.00 96.56 89 ASN A N 1
ATOM 664 C CA . ASN A 1 89 ? 3.885 -4.670 -13.911 1.00 96.56 89 ASN A CA 1
ATOM 665 C C . ASN A 1 89 ? 4.080 -5.998 -14.669 1.00 96.56 89 ASN A C 1
ATOM 667 O O . ASN A 1 89 ? 3.841 -7.070 -14.115 1.00 96.56 89 ASN A O 1
ATOM 671 N N . PRO A 1 90 ? 4.490 -5.942 -15.950 1.00 93.19 90 PRO A N 1
ATOM 672 C CA . PRO A 1 90 ? 4.487 -7.101 -16.844 1.00 93.19 90 PRO A CA 1
ATOM 673 C C . PRO A 1 90 ? 5.653 -8.077 -16.611 1.00 93.19 90 PRO A C 1
ATOM 675 O O . PRO A 1 90 ? 5.875 -8.961 -17.438 1.00 93.19 90 PRO A O 1
ATOM 678 N N . THR A 1 91 ? 6.442 -7.904 -15.545 1.00 92.12 91 THR A N 1
ATOM 679 C CA . THR A 1 91 ? 7.533 -8.835 -15.247 1.00 92.12 91 THR A CA 1
ATOM 680 C C . THR A 1 91 ? 6.975 -10.224 -14.926 1.00 92.12 91 THR A C 1
ATOM 682 O O . THR A 1 91 ? 5.962 -10.359 -14.240 1.00 92.12 91 THR A O 1
ATOM 685 N N . LEU A 1 92 ? 7.637 -11.259 -15.442 1.00 89.75 92 LEU A N 1
ATOM 686 C CA . LEU A 1 92 ? 7.320 -12.664 -15.151 1.00 89.75 92 LEU A CA 1
ATOM 687 C C . LEU A 1 92 ? 8.158 -13.217 -13.992 1.00 89.75 92 LEU A C 1
ATOM 689 O O . LEU A 1 92 ? 7.970 -14.360 -13.586 1.00 89.75 92 LEU A O 1
ATOM 693 N N . ASP A 1 93 ? 9.104 -12.421 -13.499 1.00 94.69 93 ASP A N 1
ATOM 694 C CA . ASP A 1 93 ? 9.955 -12.770 -12.374 1.00 94.69 93 ASP A CA 1
ATOM 695 C C . ASP A 1 93 ? 9.219 -12.462 -11.064 1.00 94.69 93 ASP A C 1
ATOM 697 O O . ASP A 1 93 ? 8.994 -11.301 -10.712 1.00 94.69 93 ASP A O 1
ATOM 701 N N . GLU A 1 94 ? 8.796 -13.512 -10.360 1.00 93.31 94 GLU A N 1
ATOM 702 C CA . GLU A 1 94 ? 8.086 -13.368 -9.090 1.00 93.31 94 GLU A CA 1
ATOM 703 C C . GLU A 1 94 ? 8.992 -12.895 -7.949 1.00 93.31 94 GLU A C 1
ATOM 705 O O . GLU A 1 94 ? 8.502 -12.161 -7.089 1.00 93.31 94 GLU A O 1
ATOM 710 N N . GLU A 1 95 ? 10.290 -13.226 -7.970 1.00 96.12 95 GLU A N 1
ATOM 711 C CA . GLU A 1 95 ? 11.248 -12.750 -6.962 1.00 96.12 95 GLU A CA 1
ATOM 712 C C . GLU A 1 95 ? 11.424 -11.234 -7.080 1.00 96.12 95 GLU A C 1
ATOM 714 O O . GLU A 1 95 ? 11.432 -10.512 -6.081 1.00 96.12 95 GLU A O 1
ATOM 719 N N . GLU A 1 96 ? 11.483 -10.727 -8.311 1.00 96.00 96 GLU A N 1
ATOM 720 C CA . GLU A 1 96 ? 11.512 -9.291 -8.576 1.00 96.00 96 GLU A CA 1
ATOM 721 C C . GLU A 1 96 ? 10.238 -8.595 -8.074 1.00 96.00 96 GLU A C 1
ATOM 723 O O . GLU A 1 96 ? 10.313 -7.523 -7.471 1.00 96.00 96 GLU A O 1
ATOM 728 N N . LYS A 1 97 ? 9.063 -9.209 -8.255 1.00 95.56 97 LYS A N 1
ATOM 729 C CA . LYS A 1 97 ? 7.797 -8.654 -7.744 1.00 95.56 97 LYS A CA 1
ATOM 730 C C . LYS A 1 97 ? 7.738 -8.665 -6.217 1.00 95.56 97 LYS A C 1
ATOM 732 O O . LYS A 1 97 ? 7.252 -7.701 -5.630 1.00 95.56 97 LYS A O 1
ATOM 737 N N . ASP A 1 98 ? 8.231 -9.722 -5.573 1.00 97.19 98 ASP A N 1
ATOM 738 C CA . ASP A 1 98 ? 8.334 -9.791 -4.108 1.00 97.19 98 ASP A CA 1
ATOM 739 C C . ASP A 1 98 ? 9.270 -8.702 -3.577 1.00 97.19 98 ASP A C 1
ATOM 741 O O . ASP A 1 98 ? 8.947 -7.992 -2.624 1.00 97.19 98 ASP A O 1
ATOM 745 N N . ARG A 1 99 ? 10.411 -8.501 -4.240 1.00 98.00 99 ARG A N 1
ATOM 746 C CA . ARG A 1 99 ? 11.371 -7.451 -3.895 1.00 98.00 99 ARG A CA 1
ATOM 747 C C . ARG A 1 99 ? 10.756 -6.054 -4.008 1.00 98.00 99 ARG A C 1
ATOM 749 O O . ARG A 1 99 ? 10.951 -5.239 -3.105 1.00 98.00 99 ARG A O 1
ATOM 756 N N . GLN A 1 100 ? 10.011 -5.786 -5.082 1.00 98.12 100 GLN A N 1
ATOM 757 C CA . GLN A 1 100 ? 9.293 -4.521 -5.280 1.00 98.12 100 GLN A CA 1
ATOM 758 C C . GLN A 1 100 ? 8.247 -4.288 -4.183 1.00 98.12 100 GLN A C 1
ATOM 760 O O . GLN A 1 100 ? 8.184 -3.200 -3.608 1.00 98.12 100 GLN A O 1
ATOM 765 N N . LEU A 1 101 ? 7.473 -5.323 -3.838 1.00 98.38 101 LEU A N 1
ATOM 766 C CA . LEU A 1 101 ? 6.474 -5.261 -2.772 1.00 98.38 101 LEU A CA 1
ATOM 767 C C . LEU A 1 101 ? 7.110 -4.921 -1.416 1.00 98.38 101 LEU A C 1
ATOM 769 O O . LEU A 1 101 ? 6.646 -4.021 -0.721 1.00 98.38 101 LEU A O 1
ATOM 773 N N . LEU A 1 102 ? 8.202 -5.593 -1.046 1.00 98.44 102 LEU A N 1
ATOM 774 C CA . LEU A 1 102 ? 8.867 -5.360 0.239 1.00 98.44 102 LEU A CA 1
ATOM 775 C C . LEU A 1 102 ? 9.510 -3.969 0.318 1.00 98.44 102 LEU A C 1
ATOM 777 O O . LEU A 1 102 ? 9.348 -3.272 1.317 1.00 98.44 102 LEU A O 1
ATOM 781 N N . ARG A 1 103 ? 10.190 -3.521 -0.744 1.00 98.50 103 ARG A N 1
ATOM 782 C CA . ARG A 1 103 ? 10.782 -2.171 -0.796 1.00 98.50 103 ARG A CA 1
ATOM 783 C C . ARG A 1 103 ? 9.720 -1.080 -0.756 1.00 98.50 103 ARG A C 1
ATOM 785 O O . ARG A 1 103 ? 9.894 -0.079 -0.058 1.00 98.50 103 ARG A O 1
ATOM 792 N N . GLY A 1 104 ? 8.609 -1.276 -1.461 1.00 98.38 104 GLY A N 1
ATOM 793 C CA . GLY A 1 104 ? 7.484 -0.354 -1.401 1.00 98.38 104 GLY A CA 1
ATOM 794 C C . GLY A 1 104 ? 6.845 -0.304 -0.010 1.00 98.38 104 GLY A C 1
ATOM 795 O O . GLY A 1 104 ? 6.560 0.790 0.479 1.00 98.38 104 GLY A O 1
ATOM 796 N N . ALA A 1 105 ? 6.709 -1.449 0.672 1.00 98.50 105 ALA A N 1
ATOM 797 C CA . ALA A 1 105 ? 6.222 -1.507 2.050 1.00 98.50 105 ALA A CA 1
ATOM 798 C C . ALA A 1 105 ? 7.123 -0.696 2.995 1.00 98.50 105 ALA A C 1
ATOM 800 O O . ALA A 1 105 ? 6.618 0.121 3.762 1.00 98.50 105 ALA A O 1
ATOM 801 N N . THR A 1 106 ? 8.449 -0.805 2.854 1.00 98.31 106 THR A N 1
ATOM 802 C CA . THR A 1 106 ? 9.398 0.009 3.630 1.00 98.31 106 THR A CA 1
ATOM 803 C C . THR A 1 106 ? 9.194 1.514 3.418 1.00 98.31 106 THR A C 1
ATOM 805 O O . THR A 1 106 ? 9.308 2.292 4.367 1.00 98.31 106 THR A O 1
ATOM 808 N N . LEU A 1 107 ? 8.866 1.973 2.202 1.00 98.56 107 LEU A N 1
ATOM 809 C CA . LEU A 1 107 ? 8.526 3.386 1.988 1.00 98.56 107 LEU A CA 1
ATOM 810 C C . LEU A 1 107 ? 7.217 3.772 2.695 1.00 98.56 107 LEU A C 1
ATOM 812 O O . LEU A 1 107 ? 7.158 4.839 3.307 1.00 98.56 107 LEU A O 1
ATOM 816 N N . ILE A 1 108 ? 6.188 2.922 2.644 1.00 98.50 108 ILE A N 1
ATOM 817 C CA . ILE A 1 108 ? 4.914 3.156 3.346 1.00 98.50 108 ILE A CA 1
ATOM 818 C C . ILE A 1 108 ? 5.152 3.275 4.861 1.00 98.50 108 ILE A C 1
ATOM 820 O O . ILE A 1 108 ? 4.681 4.227 5.484 1.00 98.50 108 ILE A O 1
ATOM 824 N N . GLU A 1 109 ? 5.948 2.381 5.447 1.00 98.25 109 GLU A N 1
ATOM 825 C CA . GLU A 1 109 ? 6.325 2.411 6.867 1.00 98.25 109 GLU A CA 1
ATOM 826 C C . GLU A 1 109 ? 7.102 3.684 7.238 1.00 98.25 109 GLU A C 1
ATOM 828 O O . GLU A 1 109 ? 6.822 4.321 8.259 1.00 98.25 109 GLU A O 1
ATOM 833 N N . ARG A 1 110 ? 8.045 4.117 6.388 1.00 97.88 110 ARG A N 1
ATOM 834 C CA . ARG A 1 110 ? 8.771 5.388 6.572 1.00 97.88 110 ARG A CA 1
ATOM 835 C C . ARG A 1 110 ? 7.825 6.588 6.557 1.00 97.88 110 ARG A C 1
ATOM 837 O O . ARG A 1 110 ? 7.955 7.473 7.402 1.00 97.88 110 ARG A O 1
ATOM 844 N N . ILE A 1 111 ? 6.865 6.619 5.630 1.00 98.00 111 ILE A N 1
ATOM 845 C CA . ILE A 1 111 ? 5.841 7.670 5.568 1.00 98.00 111 ILE A CA 1
ATOM 846 C C . ILE A 1 111 ? 4.995 7.663 6.847 1.00 98.00 111 ILE A C 1
ATOM 848 O O . ILE A 1 111 ? 4.808 8.716 7.455 1.00 98.00 111 ILE A O 1
ATOM 852 N N . ASN A 1 112 ? 4.534 6.492 7.292 1.00 96.44 112 ASN A N 1
ATOM 853 C CA . ASN A 1 112 ? 3.738 6.343 8.513 1.00 96.44 112 ASN A CA 1
ATOM 854 C C . ASN A 1 112 ? 4.502 6.787 9.766 1.00 96.44 112 ASN A C 1
ATOM 856 O O . ASN A 1 112 ? 3.943 7.491 10.607 1.00 96.44 112 ASN A O 1
ATOM 860 N N . THR A 1 113 ? 5.792 6.457 9.855 1.00 96.19 113 THR A N 1
ATOM 861 C CA . THR A 1 113 ? 6.674 6.902 10.942 1.00 96.19 113 THR A CA 1
ATOM 862 C C . THR A 1 113 ? 6.736 8.427 11.009 1.00 96.19 113 THR A C 1
ATOM 864 O O . THR A 1 113 ? 6.562 9.012 12.076 1.00 96.19 113 THR A O 1
ATOM 867 N N . VAL A 1 114 ? 6.915 9.091 9.863 1.00 93.81 114 VAL A N 1
ATOM 868 C CA . VAL A 1 114 ? 6.963 10.561 9.785 1.00 93.81 114 VAL A CA 1
ATOM 869 C C . VAL A 1 114 ? 5.596 11.201 10.041 1.00 93.81 114 VAL A C 1
ATOM 871 O O . VAL A 1 114 ? 5.527 12.291 10.605 1.00 93.81 114 VAL A O 1
ATOM 874 N N . ASN A 1 115 ? 4.507 10.516 9.695 1.00 91.19 115 ASN A N 1
ATOM 875 C CA . ASN A 1 115 ? 3.144 10.945 10.004 1.00 91.19 115 ASN A CA 1
ATOM 876 C C . ASN A 1 115 ? 2.755 10.735 11.483 1.00 91.19 115 ASN A C 1
ATOM 878 O O . ASN A 1 115 ? 1.676 11.164 11.881 1.00 91.19 115 ASN A O 1
ATOM 882 N N . GLY A 1 116 ? 3.598 10.095 12.302 1.00 92.38 116 GLY A N 1
ATOM 883 C CA . GLY A 1 116 ? 3.311 9.827 13.716 1.00 92.38 116 GLY A CA 1
ATOM 884 C C . GLY A 1 116 ? 2.423 8.603 13.970 1.00 92.38 116 GLY A C 1
ATOM 885 O O . GLY A 1 116 ? 1.898 8.457 15.069 1.00 92.38 116 GLY A O 1
ATOM 886 N N . VAL A 1 117 ? 2.272 7.720 12.978 1.00 92.75 117 VAL A N 1
ATOM 887 C CA . VAL A 1 117 ? 1.519 6.450 13.042 1.00 92.75 117 VAL A CA 1
ATOM 888 C C . VAL A 1 117 ? 2.425 5.258 12.710 1.00 92.75 117 VAL A C 1
ATOM 890 O O . VAL A 1 117 ? 2.032 4.335 12.005 1.00 92.75 117 VAL A O 1
ATOM 893 N N . GLY A 1 118 ? 3.673 5.291 13.188 1.00 81.56 118 GLY A N 1
ATOM 894 C CA . GLY A 1 118 ? 4.693 4.276 12.883 1.00 81.56 118 GLY A CA 1
ATOM 895 C C . GLY A 1 118 ? 4.345 2.854 13.341 1.00 81.56 118 GLY A C 1
ATOM 896 O O . GLY A 1 118 ? 4.820 1.902 12.737 1.00 81.56 118 GLY A O 1
ATOM 897 N N . ASP A 1 119 ? 3.479 2.710 14.347 1.00 89.81 119 ASP A N 1
ATOM 898 C CA . ASP A 1 119 ? 3.028 1.408 14.859 1.00 89.81 119 ASP A CA 1
ATOM 899 C C . ASP A 1 119 ? 1.851 0.816 14.060 1.00 89.81 119 ASP A C 1
ATOM 901 O O . ASP A 1 119 ? 1.343 -0.256 14.395 1.00 89.81 119 ASP A O 1
ATOM 905 N N . LEU A 1 120 ? 1.376 1.515 13.021 1.00 94.75 120 LEU A N 1
ATOM 906 C CA . LEU A 1 120 ? 0.262 1.052 12.205 1.00 94.75 120 LEU A CA 1
ATOM 907 C C . LEU A 1 120 ? 0.687 -0.163 11.362 1.00 94.75 120 LEU A C 1
ATOM 909 O O . LEU A 1 120 ? 1.638 -0.045 10.583 1.00 94.75 120 LEU A O 1
ATOM 913 N N . PRO A 1 121 ? -0.012 -1.309 11.454 1.00 97.56 121 PRO A N 1
ATOM 914 C CA . PRO A 1 121 ? 0.414 -2.518 10.765 1.00 97.56 121 PRO A CA 1
ATOM 915 C C . PRO A 1 121 ? 0.297 -2.368 9.244 1.00 97.56 121 PRO A C 1
ATOM 917 O O . PRO A 1 121 ? -0.734 -1.927 8.724 1.00 97.56 121 PRO A O 1
ATOM 920 N N . VAL A 1 122 ? 1.354 -2.778 8.540 1.00 98.38 122 VAL A N 1
ATOM 921 C CA . VAL A 1 122 ? 1.402 -2.882 7.078 1.00 98.38 122 VAL A CA 1
ATOM 922 C C . VAL A 1 122 ? 1.497 -4.360 6.706 1.00 98.38 122 VAL A C 1
ATOM 924 O O . VAL A 1 122 ? 2.484 -5.028 7.001 1.00 98.38 122 VAL A O 1
ATOM 927 N N . PHE A 1 123 ? 0.456 -4.879 6.065 1.00 98.44 123 PHE A N 1
A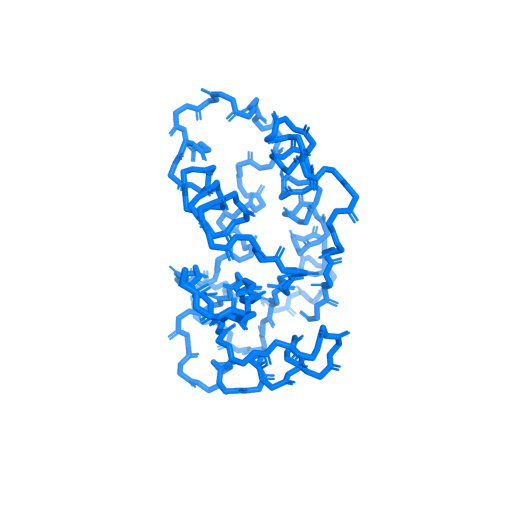TOM 928 C CA . PHE A 1 123 ? 0.372 -6.257 5.597 1.00 98.44 123 PHE A CA 1
ATOM 929 C C . PHE A 1 123 ? 0.741 -6.322 4.116 1.00 98.44 123 PHE A C 1
ATOM 931 O O . PHE A 1 123 ? 0.196 -5.562 3.314 1.00 98.44 123 PHE A O 1
ATOM 938 N N . THR A 1 124 ? 1.628 -7.242 3.746 1.00 97.94 124 THR A N 1
ATOM 939 C CA . THR A 1 124 ? 2.006 -7.499 2.351 1.00 97.94 124 THR A CA 1
ATOM 940 C C . THR A 1 124 ? 1.423 -8.822 1.866 1.00 97.94 124 THR A C 1
ATOM 942 O O . THR A 1 124 ? 1.545 -9.836 2.556 1.00 97.94 124 THR A O 1
ATOM 945 N N . ILE A 1 125 ? 0.779 -8.810 0.692 1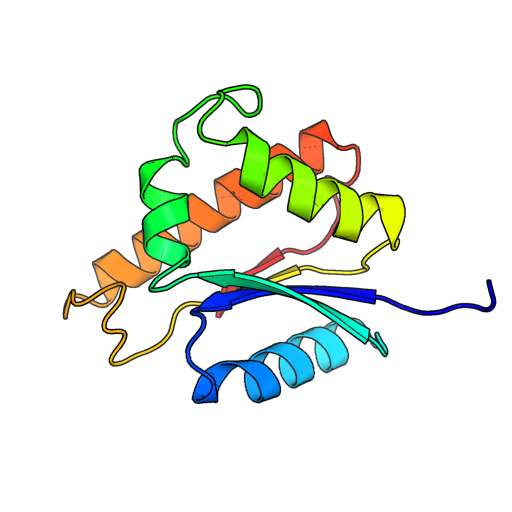.00 93.06 125 ILE A N 1
ATOM 946 C CA . ILE A 1 125 ? 0.167 -9.996 0.059 1.00 93.06 125 ILE A CA 1
ATOM 947 C C . ILE A 1 125 ? 0.383 -10.047 -1.458 1.00 93.06 125 ILE A C 1
ATOM 949 O O . ILE A 1 125 ? 0.607 -8.983 -2.085 1.00 93.06 125 ILE A O 1
#